Protein AF-A0A9D1EPW1-F1 (afdb_monomer_lite)

Foldseek 3Di:
DDDDDDDPPPPDPPDPPPDPPPPPCPDDDDPVLVVLLVVLVVLLCQALNVVLVVLLVCCVPPPVVLNVLSVLLVVLSVLLVVLSVCSVVLVLVVSLVSLVSSLVSNVVSLVVSVVVVVVPVNDPPPDSCVRRVSSVVSNVSSVVSSVVVVVVVVVVVVVVVVCVVPPDPPPDPPD

Organism: NCBI:txid2840799

Structure (mmCIF, N/CA/C/O backbone):
data_AF-A0A9D1EPW1-F1
#
_entry.id   AF-A0A9D1EPW1-F1
#
loop_
_atom_site.group_PDB
_atom_site.id
_atom_site.type_symbol
_atom_site.label_atom_id
_atom_site.label_alt_id
_atom_site.label_comp_id
_atom_site.label_asym_id
_atom_site.label_entity_id
_atom_site.label_seq_id
_atom_site.pdbx_PDB_ins_code
_atom_site.Cartn_x
_atom_site.Cartn_y
_atom_site.Cartn_z
_atom_site.occupancy
_atom_site.B_iso_or_equiv
_atom_site.auth_seq_id
_atom_site.auth_comp_id
_atom_site.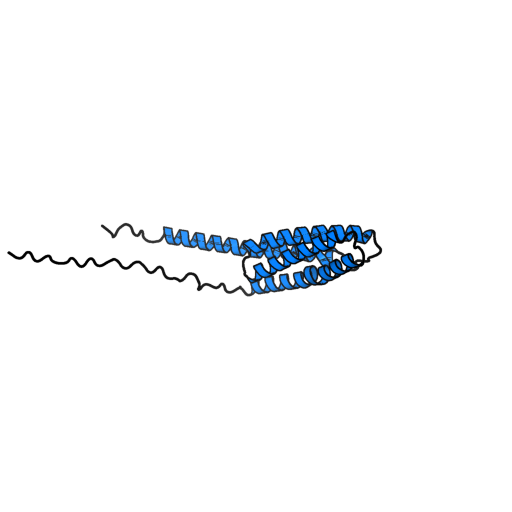auth_asym_id
_atom_site.auth_atom_id
_atom_site.pdbx_PDB_model_num
ATOM 1 N N . MET A 1 1 ? 5.140 -27.967 85.240 1.00 44.41 1 MET A N 1
A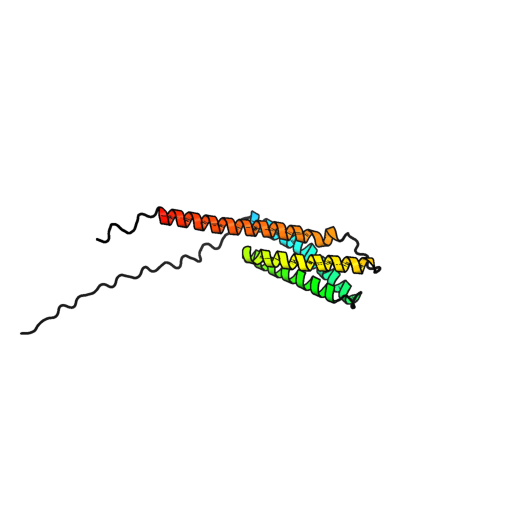TOM 2 C CA . MET A 1 1 ? 4.231 -26.980 84.615 1.00 44.41 1 MET A CA 1
ATOM 3 C C . MET A 1 1 ? 4.487 -26.980 83.114 1.00 44.41 1 MET A C 1
ATOM 5 O O . MET A 1 1 ? 5.539 -26.524 82.694 1.00 44.41 1 MET A O 1
ATOM 9 N N . LYS A 1 2 ? 3.603 -27.599 82.320 1.00 42.97 2 LYS A N 1
ATOM 10 C CA . LYS A 1 2 ? 3.714 -27.645 80.852 1.00 42.97 2 LYS A CA 1
ATOM 11 C C . LYS A 1 2 ? 2.917 -26.479 80.271 1.00 42.97 2 LYS A C 1
ATOM 13 O O . LYS A 1 2 ? 1.700 -26.441 80.413 1.00 42.97 2 LYS A O 1
ATOM 18 N N . VAL A 1 3 ? 3.618 -25.531 79.656 1.00 47.12 3 VAL A N 1
ATOM 19 C CA . VAL A 1 3 ? 3.022 -24.425 78.902 1.00 47.12 3 VAL A CA 1
ATOM 20 C C . VAL A 1 3 ? 2.574 -24.989 77.556 1.00 47.12 3 VAL A C 1
ATOM 22 O O . VAL A 1 3 ? 3.400 -25.425 76.759 1.00 47.12 3 VAL A O 1
ATOM 25 N N . THR A 1 4 ? 1.263 -25.042 77.334 1.00 47.66 4 THR A N 1
ATOM 26 C CA . THR A 1 4 ? 0.682 -25.470 76.056 1.00 47.66 4 THR A CA 1
ATOM 27 C C . THR A 1 4 ? 0.552 -24.229 75.182 1.00 47.66 4 THR A C 1
ATOM 29 O O . THR A 1 4 ? -0.270 -23.362 75.465 1.00 47.66 4 THR A O 1
ATOM 32 N N . GLN A 1 5 ? 1.404 -24.108 74.164 1.00 49.84 5 GLN A N 1
ATOM 33 C CA . GLN A 1 5 ? 1.305 -23.056 73.155 1.00 49.84 5 GLN A CA 1
ATOM 34 C C . GLN A 1 5 ? 0.170 -23.394 72.184 1.00 49.84 5 GLN A C 1
ATOM 36 O O . GLN A 1 5 ? 0.228 -24.381 71.451 1.00 49.84 5 GLN A O 1
ATOM 41 N N . THR A 1 6 ? -0.874 -22.574 72.191 1.00 49.69 6 THR A N 1
ATOM 42 C CA . THR A 1 6 ? -1.964 -22.602 71.216 1.00 49.69 6 THR A CA 1
ATOM 43 C C . THR A 1 6 ? -1.440 -22.062 69.885 1.00 49.69 6 THR A C 1
ATOM 45 O O . THR A 1 6 ? -1.119 -20.881 69.766 1.00 49.69 6 THR A O 1
ATOM 48 N N . ALA A 1 7 ? -1.331 -22.932 68.882 1.00 54.62 7 ALA A N 1
ATOM 49 C CA . ALA A 1 7 ? -0.956 -22.555 67.525 1.00 54.62 7 ALA A CA 1
ATOM 50 C C . ALA A 1 7 ? -2.034 -21.642 66.913 1.00 54.62 7 ALA A C 1
ATOM 52 O O . ALA A 1 7 ? -3.164 -22.067 66.665 1.00 54.62 7 ALA A O 1
ATOM 53 N N . GLN A 1 8 ? -1.685 -20.377 66.675 1.00 46.78 8 GLN A N 1
ATOM 54 C CA . GLN A 1 8 ? -2.502 -19.447 65.901 1.00 46.78 8 GLN A CA 1
ATOM 55 C C . GLN A 1 8 ? -2.517 -19.890 64.433 1.00 46.78 8 GLN A C 1
ATOM 57 O O . GLN A 1 8 ? -1.515 -19.821 63.724 1.00 46.78 8 GLN A O 1
ATOM 62 N N . ASN A 1 9 ? -3.678 -20.358 63.981 1.00 47.53 9 ASN A N 1
ATOM 63 C CA . ASN A 1 9 ? -3.965 -20.646 62.583 1.00 47.53 9 ASN A CA 1
ATOM 64 C C . ASN A 1 9 ? -4.156 -19.314 61.836 1.00 47.53 9 ASN A C 1
ATOM 66 O O . ASN A 1 9 ? -5.261 -18.773 61.768 1.00 47.53 9 ASN A O 1
ATOM 70 N N . VAL A 1 10 ? -3.053 -18.749 61.340 1.00 54.03 10 VAL A N 1
ATOM 71 C CA . VAL A 1 10 ? -3.064 -17.559 60.482 1.00 54.03 10 VAL A CA 1
ATOM 72 C C . VAL A 1 10 ? -3.647 -17.961 59.131 1.00 54.03 10 VAL A C 1
ATOM 74 O O . VAL A 1 10 ? -2.969 -18.513 58.266 1.00 54.03 10 VAL A O 1
ATOM 77 N N . LYS A 1 11 ? -4.941 -17.688 58.961 1.00 51.53 11 LYS A N 1
ATOM 78 C CA . LYS A 1 11 ? -5.657 -17.845 57.697 1.00 51.53 11 LYS A CA 1
ATOM 79 C C . LYS A 1 11 ? -5.082 -16.834 56.701 1.00 51.53 11 LYS A C 1
ATOM 81 O O . LYS A 1 11 ? -5.391 -15.648 56.757 1.00 51.53 11 LYS A O 1
ATOM 86 N N . THR A 1 12 ? -4.204 -17.298 55.820 1.00 50.16 12 THR A N 1
ATOM 87 C CA . THR A 1 12 ? -3.625 -16.490 54.743 1.00 50.16 12 THR A CA 1
ATOM 88 C C . THR A 1 12 ? -4.762 -15.941 53.870 1.00 50.16 12 THR A C 1
ATOM 90 O O . THR A 1 12 ? -5.585 -16.737 53.402 1.00 50.16 12 THR A O 1
ATOM 93 N N . PRO A 1 13 ? -4.867 -14.620 53.638 1.00 49.12 13 PRO A N 1
ATOM 94 C CA . PRO A 1 13 ? -5.877 -14.093 52.736 1.00 49.12 13 PRO A CA 1
ATOM 95 C C . PRO A 1 13 ? -5.586 -14.608 51.326 1.00 49.12 13 PRO A C 1
ATOM 97 O O . PRO A 1 13 ? -4.487 -14.447 50.792 1.00 49.12 13 PRO A O 1
ATOM 100 N N . ALA A 1 14 ? -6.577 -15.284 50.746 1.00 53.72 14 ALA A N 1
ATOM 101 C CA . ALA A 1 14 ? -6.512 -15.783 49.386 1.00 53.72 14 ALA A CA 1
ATOM 102 C C . ALA A 1 14 ? -6.226 -14.612 48.441 1.00 53.72 14 ALA A C 1
ATOM 104 O O . ALA A 1 14 ? -7.017 -13.676 48.324 1.00 53.72 14 ALA A O 1
ATOM 105 N N . THR A 1 15 ? -5.082 -14.675 47.766 1.00 48.22 15 THR A N 1
ATOM 106 C CA . THR A 1 15 ? -4.704 -13.743 46.708 1.00 48.22 15 THR A CA 1
ATOM 107 C C . THR A 1 15 ? -5.842 -13.704 45.685 1.00 48.22 15 THR A C 1
ATOM 109 O O . THR A 1 15 ? -6.270 -14.774 45.228 1.00 48.22 15 THR A O 1
ATOM 112 N N . PRO A 1 16 ? -6.369 -12.526 45.305 1.00 44.59 16 PRO A N 1
ATOM 113 C CA . PRO A 1 16 ? -7.366 -12.464 44.255 1.00 44.59 16 PRO A CA 1
ATOM 114 C C . PRO A 1 16 ? -6.716 -13.007 42.984 1.00 44.59 16 PRO A C 1
ATOM 116 O O . PRO A 1 16 ? -5.787 -12.418 42.435 1.00 44.59 16 PRO A O 1
ATOM 119 N N . LYS A 1 17 ? -7.185 -14.175 42.534 1.00 46.72 17 LYS A N 1
ATOM 120 C CA . LYS A 1 17 ? -6.887 -14.715 41.210 1.00 46.72 17 LYS A CA 1
ATOM 121 C C . LYS A 1 17 ? -7.480 -13.741 40.201 1.00 46.72 17 LYS A C 1
ATOM 123 O O . LYS A 1 17 ? -8.630 -13.901 39.791 1.00 46.72 17 LYS A O 1
ATOM 128 N N . THR A 1 18 ? -6.720 -12.709 39.844 1.00 45.62 18 THR A N 1
ATOM 129 C CA . THR A 1 18 ? -7.064 -11.770 38.783 1.00 45.62 18 THR A CA 1
ATOM 130 C C . THR A 1 18 ? -7.236 -12.603 37.528 1.00 45.62 18 THR A C 1
ATOM 132 O O . THR A 1 18 ? -6.296 -13.180 36.980 1.00 45.62 18 THR A O 1
ATOM 135 N N . GLN A 1 19 ? -8.505 -12.789 37.186 1.00 43.38 19 GLN A N 1
ATOM 136 C CA . GLN A 1 19 ? -8.967 -13.660 36.132 1.00 43.38 19 GLN A CA 1
ATOM 137 C C . GLN A 1 19 ? -8.200 -13.330 34.852 1.00 43.38 19 GLN A C 1
ATOM 139 O O . GLN A 1 19 ? -8.245 -12.200 34.372 1.00 43.38 19 GLN A O 1
ATOM 144 N N . LYS A 1 20 ? -7.542 -14.346 34.281 1.00 40.38 20 LYS A N 1
ATOM 145 C CA . LYS A 1 20 ? -7.096 -14.401 32.882 1.00 40.38 20 LYS A CA 1
ATOM 146 C C . LYS A 1 20 ? -8.312 -14.283 31.943 1.00 40.38 20 LYS A C 1
ATOM 148 O O . LYS A 1 20 ? -8.694 -15.238 31.276 1.00 40.38 20 LYS A O 1
ATOM 153 N N . LYS A 1 21 ? -8.971 -13.124 31.937 1.00 40.28 21 LYS A N 1
ATOM 154 C CA . LYS A 1 21 ? -10.129 -12.778 31.099 1.00 40.28 21 LYS A CA 1
ATOM 155 C C . LYS A 1 21 ? -9.759 -11.833 29.953 1.00 40.28 21 LYS A C 1
ATOM 157 O O . LYS A 1 21 ? -10.641 -11.315 29.285 1.00 40.28 21 LYS A O 1
ATOM 162 N N . THR A 1 22 ? -8.474 -11.626 29.683 1.00 39.97 22 THR A N 1
ATOM 163 C CA . THR A 1 22 ? -8.007 -10.646 28.689 1.00 39.97 22 THR A CA 1
ATOM 164 C C . THR A 1 22 ? -7.902 -11.172 27.254 1.00 39.97 22 THR A C 1
ATOM 166 O O . THR A 1 22 ? -7.548 -10.410 26.367 1.00 39.97 22 THR A O 1
ATOM 169 N N . LEU A 1 23 ? -8.253 -12.433 26.971 1.00 45.03 23 LEU A N 1
ATOM 170 C CA . LEU A 1 23 ? -8.114 -13.014 25.620 1.00 45.03 23 LEU A CA 1
ATOM 171 C C . LEU A 1 23 ? -9.435 -13.306 24.888 1.00 45.03 23 LEU A C 1
ATOM 173 O O . LEU A 1 23 ? -9.411 -13.851 23.787 1.00 45.03 23 LEU A O 1
ATOM 177 N N . LYS A 1 24 ? -10.596 -12.958 25.465 1.00 37.56 24 LYS A N 1
ATOM 178 C CA . LYS A 1 24 ? -11.912 -13.371 24.932 1.00 37.56 24 LYS A CA 1
ATOM 179 C C . LYS A 1 24 ? -12.761 -12.252 24.321 1.00 37.56 24 LYS A C 1
ATOM 181 O O . LYS A 1 24 ? -13.965 -12.414 24.192 1.00 37.56 24 LYS A O 1
ATOM 186 N N . TYR A 1 25 ? -12.133 -11.162 23.892 1.00 43.72 25 TYR A N 1
ATOM 187 C CA . TYR A 1 25 ? -12.711 -10.252 22.901 1.00 43.72 25 TYR A CA 1
ATOM 188 C C . TYR A 1 25 ? -11.812 -10.260 21.672 1.00 43.72 25 TYR A C 1
ATOM 190 O O . TYR A 1 25 ? -11.144 -9.286 21.336 1.00 43.72 25 TYR A O 1
ATOM 198 N N . ARG A 1 26 ? -11.761 -11.416 21.000 1.00 46.97 26 ARG A N 1
ATOM 199 C CA . ARG A 1 26 ? -11.276 -11.473 19.624 1.00 46.97 26 ARG A CA 1
ATOM 200 C C . ARG A 1 26 ? -12.319 -10.708 18.817 1.00 46.97 26 ARG A C 1
ATOM 202 O O . ARG A 1 26 ? -13.382 -11.241 18.524 1.00 46.97 26 ARG A O 1
ATOM 209 N N . TYR A 1 27 ? -12.041 -9.426 18.607 1.00 54.97 27 TYR A N 1
ATOM 210 C CA . TYR A 1 27 ? -12.863 -8.473 17.870 1.00 54.97 27 TYR A CA 1
ATOM 211 C C . TYR A 1 27 ? -13.530 -9.175 16.674 1.00 54.97 27 TYR A C 1
ATOM 213 O O . TYR A 1 27 ? -12.839 -9.829 15.892 1.00 54.97 27 TYR A O 1
ATOM 221 N N . CYS A 1 28 ? -14.850 -9.122 16.523 1.00 57.53 28 CYS A N 1
ATOM 222 C CA . CYS A 1 28 ? -15.421 -9.448 15.218 1.00 57.53 28 CYS A CA 1
ATOM 223 C C . CYS A 1 28 ? -15.144 -8.244 14.321 1.00 57.53 28 CYS A C 1
ATOM 225 O O . CYS A 1 28 ? -15.382 -7.111 14.731 1.00 57.53 28 CYS A O 1
ATOM 227 N N . ASP A 1 29 ? -14.572 -8.473 13.138 1.00 65.75 29 ASP A N 1
ATOM 228 C CA . ASP A 1 29 ? -14.549 -7.410 12.139 1.00 65.75 29 ASP A CA 1
ATOM 229 C C . ASP A 1 29 ? -16.007 -7.127 11.764 1.00 65.75 29 ASP A C 1
ATOM 231 O O . ASP A 1 29 ? -16.780 -8.056 11.519 1.00 65.75 29 ASP A O 1
ATOM 235 N N . ASN A 1 30 ? -16.389 -5.853 11.740 1.00 80.69 30 ASN A N 1
ATOM 236 C CA . ASN A 1 30 ? -17.697 -5.472 11.229 1.00 80.69 30 ASN A CA 1
ATOM 237 C C . ASN A 1 30 ? -17.733 -5.763 9.722 1.00 80.69 30 ASN A C 1
ATOM 239 O O . ASN A 1 30 ? -16.715 -5.635 9.041 1.00 80.69 30 ASN A O 1
ATOM 243 N N . GLY A 1 31 ? -18.907 -6.085 9.169 1.00 84.00 31 GLY A N 1
ATOM 244 C CA . GLY A 1 31 ? -19.051 -6.293 7.719 1.00 84.00 31 GLY A CA 1
ATOM 245 C C . GLY A 1 31 ? -18.463 -5.134 6.901 1.00 84.00 31 GLY A C 1
ATOM 246 O O . GLY A 1 31 ? -17.796 -5.356 5.900 1.00 84.00 31 GLY A O 1
ATOM 247 N N . PHE A 1 32 ? -18.586 -3.904 7.412 1.00 84.75 32 PHE A N 1
ATOM 248 C CA . PHE A 1 32 ? -17.963 -2.712 6.839 1.00 84.75 32 PHE A CA 1
ATOM 249 C C . PHE A 1 32 ? -16.423 -2.766 6.780 1.00 84.75 32 PHE A C 1
ATOM 251 O O . PHE A 1 32 ? -15.844 -2.452 5.741 1.00 84.75 32 PHE A O 1
ATOM 258 N N . THR A 1 33 ? -15.737 -3.188 7.853 1.00 86.88 33 THR A N 1
ATOM 259 C CA . THR A 1 33 ? -14.263 -3.267 7.852 1.00 86.88 33 THR A CA 1
ATOM 260 C C . THR A 1 33 ? -13.768 -4.392 6.952 1.00 86.88 33 THR A C 1
ATOM 262 O O . THR A 1 33 ? -12.724 -4.246 6.322 1.00 86.88 33 THR A O 1
ATOM 265 N N . ILE A 1 34 ? -14.528 -5.483 6.824 1.00 90.12 34 ILE A N 1
ATOM 266 C CA . ILE A 1 34 ? -14.238 -6.551 5.858 1.00 90.12 34 ILE A CA 1
ATOM 267 C C . ILE A 1 34 ? -14.350 -6.015 4.430 1.00 90.12 34 ILE A C 1
ATOM 269 O O . ILE A 1 34 ? -13.419 -6.199 3.648 1.00 90.12 34 ILE A O 1
ATOM 273 N N . THR A 1 35 ? -15.434 -5.310 4.098 1.00 90.62 35 THR A N 1
ATOM 274 C CA . THR A 1 35 ? -15.621 -4.719 2.765 1.00 90.62 35 THR A CA 1
ATOM 275 C C . THR A 1 35 ? -14.484 -3.762 2.412 1.00 90.62 35 THR A C 1
ATOM 277 O O . THR A 1 35 ? -13.925 -3.865 1.322 1.00 90.62 35 THR A O 1
ATOM 280 N N . LEU A 1 36 ? -14.071 -2.888 3.338 1.00 91.00 36 LEU A N 1
ATOM 281 C CA . LEU A 1 36 ? -12.922 -2.000 3.126 1.00 91.00 36 LEU A CA 1
ATOM 282 C C . LEU A 1 36 ? -11.629 -2.777 2.866 1.00 91.00 36 LEU A C 1
ATOM 284 O O . LEU A 1 36 ? -10.894 -2.435 1.942 1.00 91.00 36 LEU A O 1
ATOM 288 N N . LYS A 1 37 ? -11.366 -3.847 3.628 1.00 92.50 37 LYS A N 1
ATOM 289 C CA . LYS A 1 37 ? -10.182 -4.687 3.409 1.00 92.50 37 LYS A CA 1
ATOM 290 C C . LYS A 1 37 ? -10.190 -5.327 2.027 1.00 92.50 37 LYS A C 1
ATOM 292 O O . LYS A 1 37 ? -9.164 -5.338 1.360 1.00 92.50 37 LYS A O 1
ATOM 297 N N . VAL A 1 38 ? -11.341 -5.836 1.587 1.00 94.25 38 VAL A N 1
ATOM 298 C CA . VAL A 1 38 ? -11.494 -6.431 0.253 1.00 94.25 38 VAL A CA 1
ATOM 299 C C . VAL A 1 38 ? -11.228 -5.394 -0.838 1.00 94.25 38 VAL A C 1
ATOM 301 O O . VAL A 1 38 ? -10.462 -5.679 -1.753 1.00 94.25 38 VAL A O 1
ATOM 304 N N . ILE A 1 39 ? -11.787 -4.186 -0.721 1.00 94.31 39 ILE A N 1
ATOM 305 C CA . ILE A 1 39 ? -11.545 -3.094 -1.677 1.00 94.31 39 ILE A CA 1
ATOM 306 C C . ILE A 1 39 ? -10.051 -2.757 -1.744 1.00 94.31 39 ILE A C 1
ATOM 308 O O . ILE A 1 39 ? -9.486 -2.707 -2.834 1.00 94.31 39 ILE A O 1
ATOM 312 N N . VAL A 1 40 ? -9.392 -2.591 -0.594 1.00 94.00 40 VAL A N 1
ATOM 313 C CA . VAL A 1 40 ? -7.946 -2.329 -0.532 1.00 94.00 40 VAL A CA 1
ATOM 314 C C . VAL A 1 40 ? -7.149 -3.447 -1.199 1.00 94.00 40 VAL A C 1
ATOM 316 O O . VAL A 1 40 ? -6.250 -3.164 -1.986 1.00 94.00 40 VAL A O 1
ATOM 319 N N . THR A 1 41 ? -7.492 -4.709 -0.940 1.00 95.00 41 THR A N 1
ATOM 320 C CA . THR A 1 41 ? -6.822 -5.862 -1.552 1.00 95.00 41 THR A CA 1
ATOM 321 C C . THR A 1 41 ? -6.993 -5.884 -3.068 1.00 95.00 41 THR A C 1
ATOM 323 O O . THR A 1 41 ? -6.025 -6.145 -3.775 1.00 95.00 41 THR A O 1
ATOM 326 N N . LEU A 1 42 ? -8.182 -5.571 -3.590 1.00 95.00 42 LEU A N 1
ATOM 327 C CA . LEU A 1 42 ? -8.410 -5.493 -5.037 1.00 95.00 42 LEU A CA 1
ATOM 328 C C . LEU A 1 42 ? -7.555 -4.397 -5.683 1.00 95.00 42 LEU A C 1
ATOM 330 O O . LEU A 1 42 ? -6.901 -4.647 -6.696 1.00 95.00 42 LEU A O 1
ATOM 334 N N . ILE A 1 43 ? -7.508 -3.213 -5.067 1.00 93.88 43 ILE A N 1
ATOM 335 C CA . ILE A 1 43 ? -6.678 -2.098 -5.538 1.00 93.88 43 ILE A CA 1
ATOM 336 C C . ILE A 1 43 ? -5.191 -2.477 -5.492 1.00 93.88 43 ILE A C 1
ATOM 338 O O . ILE A 1 43 ? -4.456 -2.238 -6.448 1.00 93.88 43 ILE A O 1
ATOM 342 N N . TYR A 1 44 ? -4.754 -3.118 -4.407 1.00 94.56 44 TYR A N 1
ATOM 343 C CA . TYR A 1 44 ? -3.383 -3.588 -4.243 1.00 94.56 44 TYR A CA 1
ATOM 344 C C . TYR A 1 44 ? -2.992 -4.613 -5.316 1.00 94.56 44 TYR A C 1
ATOM 346 O O . TYR A 1 44 ? -1.940 -4.479 -5.939 1.00 94.56 44 TYR A O 1
ATOM 354 N N . VAL A 1 45 ? -3.833 -5.622 -5.565 1.00 93.81 45 VAL A N 1
ATOM 355 C CA . VAL A 1 45 ? -3.554 -6.661 -6.568 1.00 93.81 45 VAL A CA 1
ATOM 356 C C . VAL A 1 45 ? -3.455 -6.052 -7.966 1.00 93.81 45 VAL A C 1
ATOM 358 O O . VAL A 1 45 ? -2.563 -6.413 -8.731 1.00 93.81 45 VAL A O 1
ATOM 361 N N . TRP A 1 46 ? -4.328 -5.097 -8.289 1.00 91.44 46 TRP A N 1
ATOM 362 C CA . TRP A 1 46 ? -4.287 -4.402 -9.570 1.00 91.44 46 TRP A CA 1
ATOM 363 C C . TRP A 1 46 ? -3.018 -3.550 -9.724 1.00 91.44 46 TRP A C 1
ATOM 365 O O . TRP A 1 46 ? -2.2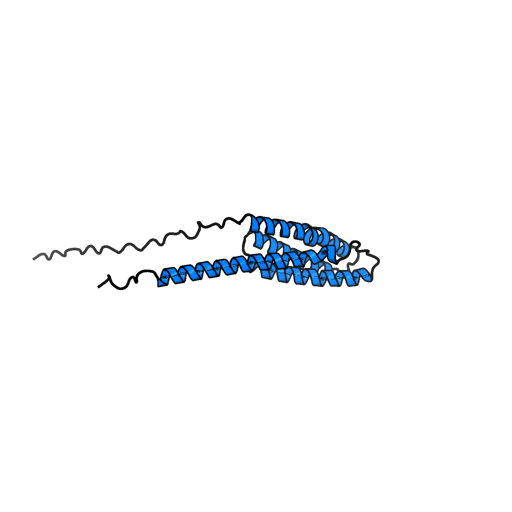45 -3.754 -10.659 1.00 91.44 46 TRP A O 1
ATOM 375 N N . SER A 1 47 ? -2.768 -2.621 -8.801 1.00 89.94 47 SER A N 1
ATOM 376 C CA . SER A 1 47 ? -1.682 -1.642 -8.921 1.00 89.94 47 SER A CA 1
ATOM 377 C C . SER A 1 47 ? -0.326 -2.192 -8.473 1.00 89.94 47 SER A C 1
ATOM 379 O O . SER A 1 47 ? 0.626 -2.245 -9.252 1.00 89.94 47 SER A O 1
ATOM 381 N N . CYS A 1 48 ? -0.225 -2.629 -7.218 1.00 89.12 48 CYS A N 1
ATOM 382 C CA . CYS A 1 48 ? 1.043 -3.000 -6.589 1.00 89.12 48 CYS A CA 1
ATOM 383 C C . CYS A 1 48 ? 1.533 -4.401 -6.954 1.00 89.12 48 CYS A C 1
ATOM 385 O O . CYS A 1 48 ? 2.726 -4.650 -6.838 1.00 89.12 48 CYS A O 1
ATOM 387 N N . PHE A 1 49 ? 0.654 -5.322 -7.353 1.00 89.62 49 PHE A N 1
ATOM 388 C CA . PHE A 1 49 ? 1.073 -6.673 -7.728 1.00 89.62 49 PHE A CA 1
ATOM 389 C C . PHE A 1 49 ? 1.192 -6.823 -9.246 1.00 89.62 49 PHE A C 1
ATOM 391 O O . PHE A 1 49 ? 2.287 -7.055 -9.754 1.00 89.62 49 PHE A O 1
ATOM 398 N N . PHE A 1 50 ? 0.092 -6.642 -9.981 1.00 90.81 50 PHE A N 1
ATOM 399 C CA . PHE A 1 50 ? 0.073 -6.862 -11.426 1.00 90.81 50 PHE A CA 1
ATOM 400 C C . PHE A 1 50 ? 0.884 -5.804 -12.186 1.00 90.81 50 PHE A C 1
ATOM 402 O O . PHE A 1 50 ? 1.877 -6.138 -12.832 1.00 90.81 50 PHE A O 1
ATOM 409 N N . TRP A 1 51 ? 0.512 -4.522 -12.085 1.00 88.69 51 TRP A N 1
ATOM 410 C CA . TRP A 1 51 ? 1.199 -3.468 -12.840 1.00 88.69 51 TRP A CA 1
ATOM 411 C C . TRP A 1 51 ? 2.624 -3.224 -12.359 1.00 88.69 51 TRP A C 1
ATOM 413 O O . TRP A 1 51 ? 3.512 -3.031 -13.189 1.00 88.69 51 TRP A O 1
ATOM 423 N N . ALA A 1 52 ? 2.867 -3.272 -11.047 1.00 88.75 52 ALA A N 1
ATOM 424 C CA . ALA A 1 52 ? 4.226 -3.142 -10.541 1.00 88.75 52 ALA A CA 1
ATOM 425 C C . ALA A 1 52 ? 5.114 -4.296 -11.013 1.00 88.75 52 ALA A C 1
ATOM 427 O O . ALA A 1 52 ? 6.196 -4.047 -11.532 1.00 88.75 52 ALA A O 1
ATOM 428 N N . GLY A 1 53 ? 4.643 -5.545 -10.915 1.00 88.56 53 GLY A N 1
ATOM 429 C CA . GLY A 1 53 ? 5.405 -6.719 -11.339 1.00 88.56 53 GLY A CA 1
ATOM 430 C C . GLY A 1 53 ? 5.790 -6.672 -12.818 1.00 88.56 53 GLY A C 1
ATOM 431 O O . GLY A 1 53 ? 6.955 -6.881 -13.156 1.00 88.56 53 GLY A O 1
ATOM 432 N N . VAL A 1 54 ? 4.840 -6.319 -13.693 1.00 88.69 54 VAL A N 1
ATOM 433 C CA . VAL A 1 54 ? 5.101 -6.149 -15.134 1.00 88.69 54 VAL A CA 1
ATOM 434 C C . VAL A 1 54 ? 6.159 -5.072 -15.374 1.00 88.69 54 VAL A C 1
ATOM 436 O O . VAL A 1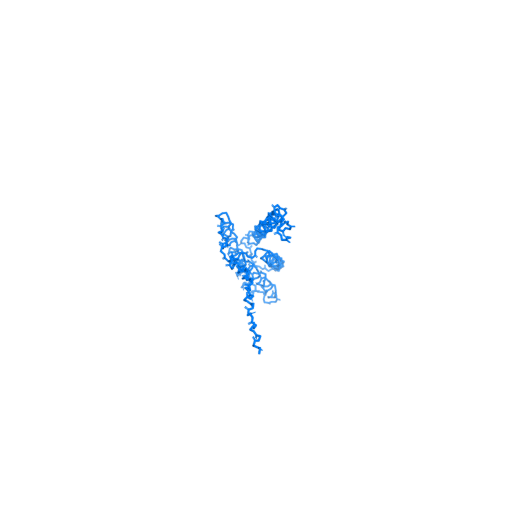 54 ? 7.091 -5.282 -16.146 1.00 88.69 54 VAL A O 1
ATOM 439 N N . THR A 1 55 ? 6.050 -3.933 -14.697 1.00 86.31 55 THR A N 1
ATOM 440 C CA . THR A 1 55 ? 6.955 -2.793 -14.891 1.00 86.31 55 THR A CA 1
ATOM 441 C C . THR A 1 55 ? 8.353 -3.052 -14.350 1.00 86.31 55 THR A C 1
ATOM 443 O O . THR A 1 55 ? 9.328 -2.712 -15.014 1.00 86.31 55 THR A O 1
ATOM 446 N N . ILE A 1 56 ? 8.463 -3.708 -13.194 1.00 88.75 56 ILE A N 1
ATOM 447 C CA . ILE A 1 56 ? 9.737 -4.128 -12.601 1.00 88.75 56 ILE A CA 1
ATOM 448 C C . ILE A 1 56 ? 10.463 -5.079 -13.556 1.00 88.75 56 ILE A C 1
ATOM 450 O O . ILE A 1 56 ? 11.625 -4.848 -13.885 1.00 88.75 56 ILE A O 1
ATOM 454 N N . LEU A 1 57 ? 9.773 -6.116 -14.045 1.00 88.69 57 LEU A N 1
ATOM 455 C CA . LEU A 1 57 ? 10.353 -7.081 -14.979 1.00 88.69 57 LEU A CA 1
ATOM 456 C C . LEU A 1 57 ? 10.803 -6.396 -16.276 1.00 88.69 57 LEU A C 1
ATOM 458 O O . LEU A 1 57 ? 11.914 -6.623 -16.750 1.00 88.69 57 LEU A O 1
ATOM 462 N N . ASN A 1 58 ? 9.951 -5.526 -16.819 1.00 85.06 58 ASN A N 1
ATOM 463 C CA . ASN A 1 58 ? 10.235 -4.785 -18.040 1.00 85.06 58 ASN A CA 1
ATOM 464 C C . ASN A 1 58 ? 11.495 -3.917 -17.900 1.00 85.06 58 ASN A C 1
ATOM 466 O O . ASN A 1 58 ? 12.354 -3.945 -18.776 1.00 85.06 58 ASN A O 1
ATOM 470 N N . PHE A 1 59 ? 11.645 -3.196 -16.786 1.00 85.19 59 PHE A N 1
ATOM 471 C CA . PHE A 1 59 ? 12.820 -2.359 -16.540 1.00 85.19 59 PHE A CA 1
ATOM 472 C C . PHE A 1 59 ? 14.098 -3.169 -16.326 1.00 85.19 59 PHE A C 1
ATOM 474 O O . PHE A 1 59 ? 15.142 -2.788 -16.847 1.00 85.19 59 PHE A O 1
ATOM 481 N N . TYR A 1 60 ? 14.037 -4.297 -15.612 1.00 87.19 60 TYR A N 1
ATOM 482 C CA . TYR A 1 60 ? 15.218 -5.152 -15.456 1.00 87.19 60 TYR A CA 1
ATOM 483 C C . TYR A 1 60 ? 15.717 -5.713 -16.793 1.00 87.19 60 TYR A C 1
ATOM 485 O O . TYR A 1 60 ? 16.922 -5.884 -16.959 1.00 87.19 60 TYR A O 1
ATOM 493 N N . ILE A 1 61 ? 14.812 -5.985 -17.738 1.00 86.38 61 ILE A N 1
ATOM 494 C CA . ILE A 1 61 ? 15.160 -6.534 -19.055 1.00 86.38 61 ILE A CA 1
ATOM 495 C C . ILE A 1 61 ? 15.605 -5.431 -20.023 1.00 86.38 61 ILE A C 1
ATOM 497 O O . ILE A 1 61 ? 16.642 -5.564 -20.667 1.00 86.38 61 ILE A O 1
ATOM 501 N N . ASN A 1 62 ? 14.830 -4.351 -20.139 1.00 82.88 62 ASN A N 1
ATOM 502 C CA . ASN A 1 62 ? 14.999 -3.348 -21.194 1.00 82.88 62 ASN A CA 1
ATOM 503 C C . ASN A 1 62 ? 15.787 -2.106 -20.756 1.00 82.88 62 ASN A C 1
ATOM 505 O O . ASN A 1 62 ? 16.150 -1.282 -21.593 1.00 82.88 62 ASN A O 1
ATOM 509 N N . SER A 1 63 ? 16.050 -1.933 -19.460 1.00 81.88 63 SER A N 1
ATOM 510 C CA . SER A 1 63 ? 16.761 -0.764 -18.924 1.00 81.88 63 SER A CA 1
ATOM 511 C C . SER A 1 63 ? 17.656 -1.142 -17.732 1.00 81.88 63 SER A C 1
ATOM 513 O O . SER A 1 63 ? 17.476 -0.619 -16.629 1.00 81.88 63 SER A O 1
ATOM 515 N N . PRO A 1 64 ? 18.645 -2.041 -17.925 1.00 82.88 64 PRO A N 1
ATOM 516 C CA . PRO A 1 64 ? 19.486 -2.543 -16.836 1.00 82.88 64 PRO A CA 1
ATOM 517 C C . PRO A 1 64 ? 20.299 -1.442 -16.136 1.00 82.88 64 PRO A C 1
ATOM 519 O O . PRO A 1 64 ? 20.551 -1.539 -14.933 1.00 82.88 64 PRO A O 1
ATOM 522 N N . GLU A 1 65 ? 20.647 -0.364 -16.844 1.00 85.50 65 GLU A N 1
ATOM 523 C CA . GLU A 1 65 ? 21.341 0.803 -16.274 1.00 85.50 65 GLU A CA 1
ATOM 524 C C . GLU A 1 65 ? 20.502 1.526 -15.202 1.00 85.50 65 GLU A C 1
ATOM 526 O O . GLU A 1 65 ? 21.037 2.086 -14.245 1.00 85.50 65 GLU A O 1
ATOM 531 N N . SER A 1 66 ? 19.172 1.433 -15.292 1.00 85.50 66 SER A N 1
ATOM 532 C CA . SER A 1 66 ? 18.214 2.007 -14.338 1.00 85.50 66 SER A CA 1
ATOM 533 C C . SER A 1 66 ? 17.581 0.953 -13.420 1.00 85.50 66 SER A C 1
ATOM 535 O O . SER A 1 66 ? 16.541 1.190 -12.807 1.00 85.50 66 SER A O 1
ATOM 537 N N . SER A 1 67 ? 18.211 -0.216 -13.277 1.00 85.38 67 SER A N 1
ATOM 538 C CA . SER A 1 67 ? 17.730 -1.326 -12.434 1.00 85.38 67 SER A CA 1
ATOM 539 C C . SER A 1 67 ? 17.565 -0.964 -10.949 1.00 85.38 67 SER A C 1
ATOM 541 O O . SER A 1 67 ? 16.771 -1.585 -10.234 1.00 85.38 67 SER A O 1
ATOM 543 N N . HIS A 1 68 ? 18.260 0.071 -10.475 1.00 89.50 68 HIS A N 1
ATOM 544 C CA . HIS A 1 68 ? 18.087 0.608 -9.125 1.00 89.50 68 HIS A CA 1
ATOM 545 C C . HIS A 1 68 ? 16.666 1.158 -8.894 1.00 89.50 68 HIS A C 1
ATOM 547 O O . HIS A 1 68 ? 16.112 0.941 -7.817 1.00 89.50 68 HIS A O 1
ATOM 553 N N . LEU A 1 69 ? 16.034 1.762 -9.912 1.00 89.25 69 LEU A N 1
ATOM 554 C CA . LEU A 1 69 ? 14.649 2.244 -9.841 1.00 89.25 69 LEU A CA 1
ATOM 555 C C . LEU A 1 69 ? 13.662 1.083 -9.698 1.00 89.25 69 LEU A C 1
ATOM 557 O O . LEU A 1 69 ? 12.795 1.103 -8.828 1.00 89.25 69 LEU A O 1
ATOM 561 N N . ALA A 1 70 ? 13.849 0.022 -10.490 1.00 89.69 70 ALA A N 1
ATOM 562 C CA . ALA A 1 70 ? 13.040 -1.194 -10.399 1.00 89.69 70 ALA A CA 1
ATOM 563 C C . ALA A 1 70 ? 13.173 -1.866 -9.021 1.00 89.69 70 ALA A C 1
ATOM 565 O O . ALA A 1 70 ? 12.191 -2.354 -8.460 1.00 89.69 70 ALA A O 1
ATOM 566 N N . THR A 1 71 ? 14.378 -1.832 -8.448 1.00 92.81 71 THR A N 1
ATOM 567 C CA . THR A 1 71 ? 14.652 -2.357 -7.105 1.00 92.81 71 THR A CA 1
ATOM 568 C C . THR A 1 71 ? 13.957 -1.520 -6.032 1.00 92.81 71 THR A C 1
ATOM 570 O O . THR A 1 71 ? 13.295 -2.075 -5.156 1.00 92.81 71 THR A O 1
ATOM 573 N N . GLY A 1 72 ? 14.041 -0.190 -6.109 1.00 91.81 72 GLY A N 1
ATOM 574 C CA . GLY A 1 72 ? 13.323 0.709 -5.204 1.00 91.81 72 GLY A CA 1
ATOM 575 C C . GLY A 1 72 ? 11.806 0.528 -5.299 1.00 91.81 72 GLY A C 1
ATOM 576 O O . GLY A 1 72 ? 11.114 0.420 -4.285 1.00 91.81 72 GLY A O 1
ATOM 577 N N . PHE A 1 73 ? 11.285 0.384 -6.514 1.00 91.06 73 PHE A N 1
ATOM 578 C CA . PHE A 1 73 ? 9.869 0.137 -6.764 1.00 91.06 73 PHE A CA 1
ATOM 579 C C . PHE A 1 73 ? 9.393 -1.219 -6.208 1.00 91.06 73 PHE A C 1
ATOM 581 O O . PHE A 1 73 ? 8.306 -1.319 -5.623 1.00 91.06 73 PHE A O 1
ATOM 588 N N . LEU A 1 74 ? 10.237 -2.253 -6.291 1.00 93.94 74 LEU A N 1
ATOM 589 C CA . LEU A 1 74 ? 10.014 -3.543 -5.638 1.00 93.94 74 LEU A CA 1
ATOM 590 C C . LEU A 1 74 ? 9.978 -3.403 -4.110 1.00 93.94 74 LEU A C 1
ATOM 592 O O . LEU A 1 74 ? 9.073 -3.938 -3.472 1.00 93.94 74 LEU A O 1
ATOM 596 N N . VAL A 1 75 ? 10.913 -2.657 -3.516 1.00 95.25 75 VAL A N 1
ATOM 597 C CA . VAL A 1 75 ? 10.942 -2.405 -2.064 1.00 95.25 75 VAL A CA 1
ATOM 598 C C . VAL A 1 75 ? 9.666 -1.699 -1.602 1.00 95.25 75 VAL A C 1
ATOM 600 O O . VAL A 1 75 ? 9.046 -2.136 -0.629 1.00 95.25 75 VAL A O 1
ATOM 603 N N . GLY A 1 76 ? 9.217 -0.668 -2.324 1.00 93.81 76 GLY A N 1
ATOM 604 C CA . GLY A 1 76 ? 7.938 -0.005 -2.054 1.00 93.81 76 GLY A CA 1
ATOM 605 C C . GLY A 1 76 ? 6.758 -0.982 -2.110 1.00 93.81 76 GLY A C 1
ATOM 606 O O . GLY A 1 76 ? 5.920 -1.011 -1.207 1.00 93.81 76 GLY A O 1
ATOM 607 N N . SER A 1 77 ? 6.742 -1.861 -3.116 1.00 93.31 77 SER A N 1
ATOM 608 C CA . SER A 1 77 ? 5.711 -2.895 -3.278 1.00 93.31 77 SER A CA 1
ATOM 609 C C . SER A 1 77 ? 5.697 -3.903 -2.123 1.00 93.31 77 SER A C 1
ATOM 611 O O . SER A 1 77 ? 4.619 -4.249 -1.639 1.00 93.31 77 SER A O 1
ATOM 613 N N . LEU A 1 78 ? 6.868 -4.328 -1.634 1.00 95.62 78 LEU A N 1
ATOM 614 C CA . LEU A 1 78 ? 7.005 -5.240 -0.490 1.00 95.62 78 LEU A CA 1
ATOM 615 C C . LEU A 1 78 ? 6.547 -4.601 0.825 1.00 95.62 78 LEU A C 1
ATOM 617 O O . LEU A 1 78 ? 5.880 -5.254 1.629 1.00 95.62 78 LEU A O 1
ATOM 621 N N . LEU A 1 79 ? 6.856 -3.321 1.046 1.00 95.75 79 LEU A N 1
ATOM 622 C CA . LEU A 1 79 ? 6.354 -2.574 2.204 1.00 95.75 79 LEU A CA 1
ATOM 623 C C . LEU A 1 79 ? 4.825 -2.456 2.171 1.00 95.75 79 LEU A C 1
ATOM 625 O O . LEU A 1 79 ? 4.170 -2.647 3.199 1.00 95.75 79 LEU A O 1
ATOM 629 N N . MET A 1 80 ? 4.247 -2.230 0.989 1.00 94.50 80 MET A N 1
ATOM 630 C CA . MET A 1 80 ? 2.796 -2.264 0.794 1.00 94.50 80 MET A CA 1
ATOM 631 C C . MET A 1 80 ? 2.216 -3.664 1.054 1.00 94.50 80 MET A C 1
ATOM 633 O O . MET A 1 80 ? 1.166 -3.770 1.689 1.00 94.50 80 MET A O 1
ATOM 637 N N . THR A 1 81 ? 2.903 -4.746 0.664 1.00 95.00 81 THR A N 1
ATOM 638 C CA . THR A 1 81 ? 2.505 -6.122 1.025 1.00 95.00 81 THR A CA 1
ATOM 639 C C . THR A 1 81 ? 2.502 -6.321 2.536 1.00 95.00 81 THR A C 1
ATOM 641 O O . THR A 1 81 ? 1.537 -6.841 3.094 1.00 95.00 81 THR A O 1
ATOM 644 N N . ALA A 1 82 ? 3.567 -5.897 3.220 1.00 95.62 82 ALA A N 1
ATOM 645 C CA . ALA A 1 82 ? 3.673 -6.008 4.670 1.00 95.62 82 ALA A CA 1
ATOM 646 C C . ALA A 1 82 ? 2.548 -5.225 5.360 1.00 95.62 82 ALA A C 1
ATOM 648 O O . ALA A 1 82 ? 1.897 -5.740 6.267 1.00 95.62 82 ALA A O 1
ATOM 649 N N . SER A 1 83 ? 2.257 -4.018 4.871 1.00 95.12 83 SER A N 1
ATOM 650 C CA . SER A 1 83 ? 1.123 -3.213 5.319 1.00 95.12 83 SER A CA 1
ATOM 651 C C . SER A 1 83 ? -0.210 -3.954 5.145 1.00 95.12 83 SER A C 1
ATOM 653 O O . SER A 1 83 ? -0.999 -4.041 6.086 1.00 95.12 83 SER A O 1
ATOM 655 N N . LEU A 1 84 ? -0.441 -4.579 3.987 1.00 94.38 84 LEU A N 1
ATOM 656 C CA . LEU A 1 84 ? -1.644 -5.371 3.732 1.00 94.38 84 LEU A CA 1
ATOM 657 C C . LEU A 1 84 ? -1.788 -6.530 4.730 1.00 94.38 84 LEU A C 1
ATOM 659 O O . LEU A 1 84 ? -2.858 -6.731 5.305 1.00 94.38 84 LEU A O 1
ATOM 663 N N . VAL A 1 85 ? -0.704 -7.260 5.000 1.00 94.81 85 VAL A N 1
ATOM 664 C CA . VAL A 1 85 ? -0.690 -8.343 5.996 1.00 94.81 85 VAL A CA 1
ATOM 665 C C . VAL A 1 85 ? -1.026 -7.804 7.389 1.00 94.81 85 VAL A C 1
ATOM 667 O O . VAL A 1 85 ? -1.892 -8.359 8.068 1.00 94.81 85 VAL A O 1
ATOM 670 N N . LEU A 1 86 ? -0.414 -6.690 7.801 1.00 93.44 86 LEU A N 1
ATOM 671 C CA . LEU A 1 86 ? -0.704 -6.039 9.082 1.00 93.44 86 LEU A CA 1
ATOM 672 C C . LEU A 1 86 ? -2.171 -5.592 9.190 1.00 93.44 86 LEU A C 1
ATOM 674 O O . LEU A 1 86 ? -2.760 -5.710 10.265 1.00 93.44 86 LEU A O 1
ATOM 678 N N . MET A 1 87 ? -2.791 -5.158 8.088 1.00 92.56 87 MET A N 1
ATOM 679 C CA . MET A 1 87 ? -4.216 -4.804 8.037 1.00 92.56 87 MET A CA 1
ATOM 680 C C . MET A 1 87 ? -5.115 -6.017 8.327 1.00 92.56 87 MET A C 1
ATOM 682 O O . MET A 1 87 ? -6.098 -5.912 9.068 1.00 92.56 87 MET A O 1
ATOM 686 N N . TYR A 1 88 ? -4.782 -7.194 7.787 1.00 90.94 88 TYR A N 1
ATOM 687 C CA . TYR A 1 88 ? -5.513 -8.436 8.070 1.00 90.94 88 TYR A CA 1
ATOM 688 C C . TYR A 1 88 ? -5.262 -8.958 9.489 1.00 90.94 88 TYR A C 1
ATOM 690 O O . TYR A 1 88 ? -6.185 -9.485 10.112 1.00 90.94 88 TYR A O 1
ATOM 698 N N . LEU A 1 89 ? -4.063 -8.733 10.033 1.00 90.38 89 LEU A N 1
ATOM 699 C CA . LEU A 1 89 ? -3.740 -8.980 11.442 1.00 90.38 89 LEU A CA 1
ATOM 700 C C . LEU A 1 89 ? -4.337 -7.931 12.396 1.00 90.38 89 LEU A C 1
ATOM 702 O O . LEU A 1 89 ? -4.301 -8.132 13.608 1.00 90.38 89 LEU A O 1
ATOM 706 N N . ARG A 1 90 ? -4.946 -6.866 11.852 1.00 85.81 90 ARG A N 1
ATOM 707 C CA . ARG A 1 90 ? -5.600 -5.759 12.571 1.00 85.81 90 ARG A CA 1
ATOM 708 C C . ARG A 1 90 ? -4.655 -4.904 13.407 1.00 85.81 90 ARG A C 1
ATOM 710 O O . ARG A 1 90 ? -5.075 -4.311 14.390 1.00 85.81 90 ARG A O 1
ATOM 717 N N . PHE A 1 91 ? -3.394 -4.820 13.010 1.00 89.56 91 PHE A N 1
ATOM 718 C CA . PHE A 1 91 ? -2.449 -3.885 13.604 1.00 89.56 91 PHE A CA 1
ATOM 719 C C . PHE A 1 91 ? -2.501 -2.550 12.852 1.00 89.56 91 PHE A C 1
ATOM 721 O O . PHE A 1 91 ? -1.503 -2.174 12.243 1.00 89.56 91 PHE A O 1
ATOM 728 N N . TYR A 1 92 ? -3.641 -1.841 12.837 1.00 88.38 92 TYR A N 1
ATOM 729 C CA . TYR A 1 92 ? -3.831 -0.685 11.940 1.00 88.38 92 TYR A CA 1
ATOM 730 C C . TYR A 1 92 ? -2.894 0.486 12.281 1.00 88.38 92 TYR A C 1
ATOM 732 O O . TYR A 1 92 ? -2.378 1.152 11.384 1.00 88.38 92 TYR A O 1
ATOM 740 N N . ILE A 1 93 ? -2.576 0.677 13.566 1.00 87.75 93 ILE A N 1
ATOM 741 C CA . ILE A 1 93 ? -1.582 1.673 14.013 1.00 87.75 93 ILE A CA 1
ATOM 742 C C . ILE A 1 93 ? -0.189 1.393 13.429 1.00 87.75 93 ILE A C 1
ATOM 744 O O . ILE A 1 93 ? 0.487 2.320 12.989 1.00 87.75 93 ILE A O 1
ATOM 748 N N . LEU A 1 94 ? 0.248 0.128 13.412 1.00 90.31 94 LEU A N 1
ATOM 749 C CA . LEU A 1 94 ? 1.546 -0.257 12.841 1.00 90.31 94 LEU A CA 1
ATOM 750 C C . LEU A 1 94 ? 1.485 -0.350 11.311 1.00 90.31 94 LEU A C 1
ATOM 752 O O . LEU A 1 94 ? 2.468 -0.111 10.625 1.00 90.31 94 LEU A O 1
ATOM 756 N N . GLN A 1 95 ? 0.323 -0.677 10.765 1.00 93.75 95 GLN A N 1
ATOM 757 C CA . GLN A 1 95 ? 0.077 -0.818 9.338 1.00 93.75 95 GLN A CA 1
ATOM 758 C C . GLN A 1 95 ? 0.195 0.510 8.583 1.00 93.75 95 GLN A C 1
ATOM 760 O O . GLN A 1 95 ? 0.764 0.528 7.488 1.00 93.75 95 GLN A O 1
ATOM 765 N N . LEU A 1 96 ? -0.317 1.606 9.153 1.00 92.81 96 LEU A N 1
ATOM 766 C CA . LEU A 1 96 ? -0.317 2.931 8.533 1.00 92.81 96 LEU A CA 1
ATOM 767 C C . LEU A 1 96 ? 1.087 3.450 8.161 1.00 92.81 96 LEU A C 1
ATOM 769 O O . LEU A 1 96 ? 1.259 3.839 7.007 1.00 92.81 96 LEU A O 1
ATOM 773 N N . PRO A 1 97 ? 2.109 3.444 9.044 1.00 94.44 97 PRO A N 1
ATOM 774 C CA . PRO A 1 97 ? 3.449 3.894 8.669 1.00 94.44 97 PRO A CA 1
ATOM 775 C C . PRO A 1 97 ? 4.088 3.002 7.598 1.00 94.44 97 PRO A C 1
ATOM 777 O O . PRO A 1 97 ? 4.745 3.524 6.702 1.00 94.44 97 PRO A O 1
ATOM 780 N N . PHE A 1 98 ? 3.841 1.686 7.618 1.00 94.06 98 PHE A N 1
ATOM 781 C CA . PHE A 1 98 ? 4.280 0.790 6.539 1.00 94.06 98 PHE A CA 1
ATOM 782 C C . PHE A 1 98 ? 3.584 1.113 5.212 1.00 94.06 98 PHE A C 1
ATOM 784 O O . PHE A 1 98 ? 4.231 1.102 4.167 1.00 94.06 98 PHE A O 1
ATOM 791 N N . CYS A 1 99 ? 2.289 1.445 5.251 1.00 94.62 99 CYS A N 1
ATOM 792 C CA . CYS A 1 99 ? 1.538 1.873 4.073 1.00 94.62 99 CYS A CA 1
ATOM 793 C C . CYS A 1 99 ? 2.099 3.178 3.508 1.00 94.62 99 CYS A C 1
ATOM 795 O O . CYS A 1 99 ? 2.322 3.286 2.310 1.00 94.62 99 CYS A O 1
ATOM 797 N N . ALA A 1 100 ? 2.325 4.171 4.368 1.00 94.38 100 ALA A N 1
ATOM 798 C CA . ALA A 1 100 ? 2.801 5.485 3.962 1.00 94.38 100 ALA A CA 1
ATOM 799 C C . ALA A 1 100 ? 4.228 5.417 3.403 1.00 94.38 100 ALA A C 1
ATOM 801 O O . ALA A 1 100 ? 4.485 5.951 2.328 1.00 94.38 100 ALA A O 1
ATOM 802 N N . ALA A 1 101 ? 5.136 4.715 4.088 1.00 95.31 101 ALA A N 1
ATOM 803 C CA . ALA A 1 101 ? 6.505 4.523 3.621 1.00 95.31 101 ALA A CA 1
ATOM 804 C C . ALA A 1 101 ? 6.546 3.719 2.315 1.00 95.31 101 ALA A C 1
ATOM 806 O O . ALA A 1 101 ? 7.207 4.127 1.363 1.00 95.31 101 ALA A O 1
ATOM 807 N N . GLY A 1 102 ? 5.797 2.613 2.245 1.00 94.00 102 GLY A N 1
ATOM 808 C CA . GLY A 1 102 ? 5.701 1.794 1.041 1.00 94.00 102 GLY A CA 1
ATOM 809 C C . GLY A 1 102 ? 5.157 2.579 -0.144 1.00 94.00 102 GLY A C 1
ATOM 810 O O . GLY A 1 102 ? 5.768 2.565 -1.207 1.00 94.00 102 GLY A O 1
ATOM 811 N N . ALA A 1 103 ? 4.069 3.326 0.047 1.00 93.50 103 ALA A N 1
ATOM 812 C CA . ALA A 1 103 ? 3.474 4.142 -1.002 1.00 93.50 103 ALA A CA 1
ATOM 813 C C . ALA A 1 103 ? 4.370 5.307 -1.440 1.00 93.50 103 ALA A C 1
ATOM 815 O O . ALA A 1 103 ? 4.429 5.595 -2.631 1.00 93.50 103 ALA A O 1
ATOM 816 N N . ALA A 1 104 ? 5.084 5.957 -0.517 1.00 94.50 104 ALA A N 1
ATOM 817 C CA . ALA A 1 104 ? 6.020 7.026 -0.855 1.00 94.50 104 ALA A CA 1
ATOM 818 C C . ALA A 1 104 ? 7.160 6.503 -1.739 1.00 94.50 104 ALA A C 1
ATOM 820 O O . ALA A 1 104 ? 7.382 7.028 -2.826 1.00 94.50 104 ALA A O 1
ATOM 821 N N . VAL A 1 105 ? 7.822 5.420 -1.316 1.00 94.44 105 VAL A N 1
ATOM 822 C CA . VAL A 1 105 ? 8.893 4.773 -2.095 1.00 94.44 105 VAL A CA 1
ATOM 823 C C . VAL A 1 105 ? 8.362 4.278 -3.442 1.00 94.44 105 VAL A C 1
ATOM 825 O O . VAL A 1 105 ? 8.995 4.476 -4.475 1.00 94.44 105 VAL A O 1
ATOM 828 N N . TYR A 1 106 ? 7.173 3.672 -3.440 1.00 92.62 106 TYR A N 1
ATOM 829 C CA . TYR A 1 106 ? 6.515 3.176 -4.642 1.00 92.62 106 TYR A CA 1
ATOM 830 C C . TYR A 1 106 ? 6.251 4.298 -5.649 1.00 92.62 106 TYR A C 1
ATOM 832 O O . TYR A 1 106 ? 6.650 4.183 -6.800 1.00 92.62 106 TYR A O 1
ATOM 840 N N . LEU A 1 107 ? 5.607 5.391 -5.234 1.00 91.81 107 LEU A N 1
ATOM 841 C CA . LEU A 1 107 ? 5.211 6.473 -6.137 1.00 91.81 107 LEU A CA 1
ATOM 842 C C . LEU A 1 107 ? 6.402 7.298 -6.634 1.00 91.81 107 LEU A C 1
ATOM 844 O O . LEU A 1 107 ? 6.395 7.690 -7.798 1.00 91.81 107 LEU A O 1
ATOM 848 N N . VAL A 1 108 ? 7.417 7.529 -5.793 1.00 92.19 108 VAL A N 1
ATOM 849 C CA . VAL A 1 108 ? 8.639 8.248 -6.194 1.00 92.19 108 VAL A CA 1
ATOM 850 C C . VAL A 1 108 ? 9.354 7.493 -7.309 1.00 92.19 108 VAL A C 1
ATOM 852 O O . VAL A 1 108 ? 9.547 8.043 -8.390 1.00 92.19 108 VAL A O 1
ATOM 855 N N . HIS A 1 109 ? 9.657 6.210 -7.098 1.00 90.69 109 HIS A N 1
ATOM 856 C CA . HIS A 1 109 ? 10.349 5.426 -8.119 1.00 90.69 109 HIS A CA 1
ATOM 857 C C . HIS A 1 109 ? 9.471 5.136 -9.331 1.00 90.69 109 HIS A C 1
ATOM 859 O O . HIS A 1 109 ? 9.979 5.106 -10.447 1.00 90.69 109 HIS A O 1
ATOM 865 N N . ALA A 1 110 ? 8.156 4.983 -9.150 1.00 87.19 110 ALA A N 1
ATOM 866 C CA . ALA A 1 110 ? 7.242 4.889 -10.279 1.00 87.19 110 ALA A CA 1
ATOM 867 C C . ALA A 1 110 ? 7.332 6.141 -11.159 1.00 87.19 110 ALA A C 1
ATOM 869 O O . ALA A 1 110 ? 7.426 5.990 -12.370 1.00 87.19 110 ALA A O 1
ATOM 870 N N . GLY A 1 111 ? 7.345 7.341 -10.565 1.00 86.19 111 GLY A N 1
ATOM 871 C CA . GLY A 1 111 ? 7.497 8.614 -11.274 1.00 86.19 111 GLY A CA 1
ATOM 872 C C . GLY A 1 111 ? 8.823 8.717 -12.028 1.00 86.19 111 GLY A C 1
ATOM 873 O O . GLY A 1 111 ? 8.820 8.963 -13.230 1.00 86.19 111 GLY A O 1
ATOM 874 N N . GLU A 1 112 ? 9.939 8.415 -11.364 1.00 87.56 112 GLU A N 1
ATOM 875 C CA . GLU A 1 112 ? 11.272 8.407 -11.990 1.00 87.56 112 GLU A CA 1
ATOM 876 C C . GLU A 1 112 ? 11.356 7.407 -13.158 1.00 87.56 112 GLU A C 1
ATOM 878 O O . GLU A 1 112 ? 11.963 7.689 -14.192 1.00 87.56 112 GLU A O 1
ATOM 883 N N . MET A 1 113 ? 10.705 6.244 -13.039 1.00 84.69 113 MET A N 1
ATOM 884 C CA . MET A 1 113 ? 10.625 5.262 -14.125 1.00 84.69 113 MET A CA 1
ATOM 885 C C . MET A 1 113 ? 9.816 5.779 -15.322 1.00 84.69 113 MET A C 1
ATOM 887 O O . MET A 1 113 ? 10.149 5.420 -16.450 1.00 84.69 113 MET A O 1
ATOM 891 N N . ILE A 1 114 ? 8.792 6.622 -15.129 1.00 80.88 114 ILE A N 1
ATOM 892 C CA . ILE A 1 114 ? 8.107 7.285 -16.256 1.00 80.88 114 ILE A CA 1
ATOM 893 C C . ILE A 1 114 ? 9.074 8.217 -16.971 1.00 80.88 114 ILE A C 1
ATOM 895 O O . ILE A 1 114 ? 9.125 8.204 -18.195 1.00 80.88 114 ILE A O 1
ATOM 899 N N . ASP A 1 115 ? 9.831 9.025 -16.233 1.00 82.31 115 ASP A N 1
ATOM 900 C CA . ASP A 1 115 ? 10.705 10.028 -16.841 1.00 82.31 115 ASP A CA 1
ATOM 901 C C . ASP A 1 115 ? 11.773 9.359 -17.716 1.00 82.31 115 ASP A C 1
ATOM 903 O O . ASP A 1 115 ? 12.022 9.786 -18.846 1.00 82.31 115 ASP A O 1
ATOM 907 N N . VAL A 1 116 ? 12.315 8.227 -17.257 1.00 79.00 116 VAL A N 1
ATOM 908 C CA . VAL A 1 116 ? 13.204 7.366 -18.055 1.00 79.00 116 VAL A CA 1
ATOM 909 C C . VAL A 1 116 ? 12.458 6.722 -19.234 1.00 79.00 116 VAL A C 1
ATOM 911 O O . VAL A 1 116 ? 12.990 6.626 -20.344 1.00 79.00 116 VAL A O 1
ATOM 914 N N . ALA A 1 117 ? 11.210 6.302 -19.028 1.00 74.88 117 ALA A N 1
ATOM 915 C CA . ALA A 1 117 ? 10.385 5.699 -20.068 1.00 74.88 117 ALA A CA 1
ATOM 916 C C . ALA A 1 117 ? 9.942 6.686 -21.156 1.00 74.88 117 ALA A C 1
ATOM 918 O O . ALA A 1 117 ? 9.787 6.275 -22.293 1.00 74.88 117 ALA A O 1
ATOM 919 N N . HIS A 1 118 ? 9.769 7.976 -20.866 1.00 72.00 118 HIS A N 1
ATOM 920 C CA . HIS A 1 118 ? 9.482 8.997 -21.880 1.00 72.00 118 HIS A CA 1
ATOM 921 C C . HIS A 1 118 ? 10.681 9.249 -22.805 1.00 72.00 118 HIS A C 1
ATOM 923 O O . HIS A 1 118 ? 10.497 9.654 -23.953 1.00 72.00 118 HIS A O 1
ATOM 929 N N . GLY A 1 119 ? 11.900 8.984 -22.325 1.00 63.88 119 GLY A N 1
ATOM 930 C CA . GLY A 1 119 ? 13.127 9.030 -23.124 1.00 63.88 119 GLY A CA 1
ATOM 931 C C . GLY A 1 119 ? 13.388 7.768 -23.954 1.00 63.88 119 GLY A C 1
ATOM 932 O O . GLY A 1 119 ? 14.299 7.759 -24.780 1.00 63.88 119 GLY A O 1
ATOM 933 N N . THR A 1 120 ? 12.606 6.705 -23.761 1.00 58.88 120 THR A N 1
ATOM 934 C CA . THR A 1 120 ? 12.756 5.418 -24.452 1.00 58.88 120 THR A CA 1
ATOM 935 C C . THR A 1 120 ? 11.448 5.065 -25.169 1.00 58.88 120 THR A C 1
ATOM 937 O O . THR A 1 120 ? 10.372 5.502 -24.793 1.00 58.88 120 THR A O 1
ATOM 940 N N . SER A 1 121 ? 11.470 4.289 -26.252 1.00 55.81 121 SER A N 1
ATOM 941 C CA . SER A 1 121 ? 10.245 3.927 -26.999 1.00 55.81 121 SER A CA 1
ATOM 942 C C . SER A 1 121 ? 9.343 2.918 -26.259 1.00 55.81 121 SER A C 1
ATOM 944 O O . SER A 1 121 ? 8.536 2.214 -26.871 1.00 55.81 121 SER A O 1
ATOM 946 N N . VAL A 1 122 ? 9.478 2.817 -24.935 1.00 57.09 122 VAL A N 1
ATOM 947 C CA . VAL A 1 122 ? 8.780 1.857 -24.083 1.00 57.09 122 VAL A CA 1
ATOM 948 C C . VAL A 1 122 ? 7.415 2.453 -23.736 1.00 57.09 122 VAL A C 1
ATOM 950 O O . VAL A 1 122 ? 7.223 3.127 -22.729 1.00 57.09 122 VAL A O 1
ATOM 953 N N . VAL A 1 123 ? 6.451 2.245 -24.630 1.00 52.38 123 VAL A N 1
ATOM 954 C CA . VAL A 1 123 ? 5.105 2.823 -24.539 1.00 52.38 123 VAL A CA 1
ATOM 955 C C . VAL A 1 123 ? 4.332 2.241 -23.343 1.00 52.38 123 VAL A C 1
ATOM 957 O O . VAL A 1 123 ? 3.839 1.113 -23.377 1.00 52.38 123 VAL A O 1
ATOM 960 N N . PHE A 1 124 ? 4.159 3.038 -22.287 1.00 56.56 124 PHE A N 1
ATOM 961 C CA . PHE A 1 124 ? 3.240 2.758 -21.179 1.00 56.56 124 PHE A CA 1
ATOM 962 C C . PHE A 1 124 ? 1.817 3.248 -21.520 1.00 56.56 124 PHE A C 1
ATOM 964 O O . PHE A 1 124 ? 1.344 4.252 -21.003 1.00 56.56 124 PHE A O 1
ATOM 971 N N . THR A 1 125 ? 1.099 2.536 -22.390 1.00 54.66 125 THR A N 1
ATOM 972 C CA . THR A 1 125 ? -0.353 2.732 -22.622 1.00 54.66 125 THR A CA 1
ATOM 973 C C . THR A 1 125 ? -1.124 1.605 -21.933 1.00 54.66 125 THR A C 1
ATOM 975 O O . THR A 1 125 ? -0.864 0.450 -22.272 1.00 54.66 125 THR A O 1
ATOM 978 N N . PRO A 1 126 ? -2.007 1.825 -20.931 1.00 57.12 126 PRO A N 1
ATOM 979 C CA . PRO A 1 126 ? -2.659 3.072 -20.483 1.00 57.12 126 PRO A CA 1
ATOM 980 C C . PRO A 1 126 ? -1.844 3.968 -19.534 1.00 57.12 126 PRO A C 1
ATOM 982 O O . PRO A 1 126 ? -0.849 3.515 -18.967 1.00 57.12 126 PRO A O 1
ATOM 985 N N . THR A 1 127 ? -2.345 5.198 -19.336 1.00 70.94 127 THR A N 1
ATOM 986 C CA . THR A 1 127 ? -1.792 6.299 -18.527 1.00 70.94 127 THR A CA 1
ATOM 987 C C . THR A 1 127 ? -1.370 5.871 -17.122 1.00 70.94 127 THR A C 1
ATOM 989 O O . THR A 1 127 ? -2.101 5.172 -16.417 1.00 70.94 127 THR A O 1
ATOM 992 N N . PHE A 1 128 ? -0.193 6.346 -16.708 1.00 70.81 128 PHE A N 1
ATOM 993 C CA . PHE A 1 128 ? 0.426 6.121 -15.397 1.00 70.81 128 PHE A CA 1
ATOM 994 C C . PHE A 1 128 ? -0.545 6.288 -14.220 1.00 70.81 128 PHE A C 1
ATOM 996 O O . PHE A 1 128 ? -0.581 5.453 -13.314 1.00 70.81 128 PHE A O 1
ATOM 1003 N N . GLU A 1 129 ? -1.375 7.331 -14.268 1.00 74.44 129 GLU A N 1
ATOM 1004 C CA . GLU A 1 129 ? -2.345 7.648 -13.221 1.00 74.44 129 GLU A CA 1
ATOM 1005 C C . GLU A 1 129 ? -3.284 6.475 -12.931 1.00 74.44 129 GLU A C 1
ATOM 1007 O O . GLU A 1 129 ? -3.487 6.114 -11.777 1.00 74.44 129 GLU A O 1
ATOM 1012 N N . LEU A 1 130 ? -3.781 5.795 -13.966 1.00 78.88 130 LEU A N 1
ATOM 1013 C CA . LEU A 1 130 ? -4.719 4.685 -13.798 1.00 78.88 130 LEU A CA 1
ATOM 1014 C C . LEU A 1 130 ? -4.052 3.430 -13.211 1.00 78.88 130 LEU A C 1
ATOM 1016 O O . LEU A 1 130 ? -4.713 2.600 -12.586 1.00 78.88 130 LEU A O 1
ATOM 1020 N N . ARG A 1 131 ? -2.742 3.269 -13.427 1.00 81.25 131 ARG A N 1
ATOM 1021 C CA . ARG A 1 131 ? -1.988 2.099 -12.964 1.00 81.25 131 ARG A CA 1
ATOM 1022 C C . ARG A 1 131 ? -1.556 2.248 -11.513 1.00 81.25 131 ARG A C 1
ATOM 1024 O O . ARG A 1 131 ? -1.667 1.284 -10.760 1.00 81.25 131 ARG A O 1
ATOM 1031 N N . TYR A 1 132 ? -1.094 3.435 -11.118 1.00 81.62 132 TYR A N 1
ATOM 1032 C CA . TYR A 1 132 ? -0.340 3.605 -9.871 1.00 81.62 132 TYR A CA 1
ATOM 1033 C C . TYR A 1 132 ? -0.967 4.573 -8.863 1.00 81.62 132 TYR A C 1
ATOM 1035 O O . TYR A 1 132 ? -0.790 4.371 -7.663 1.00 81.62 132 TYR A O 1
ATOM 1043 N N . MET A 1 133 ? -1.778 5.551 -9.290 1.00 84.56 133 MET A N 1
ATOM 1044 C CA . MET A 1 133 ? -2.486 6.434 -8.347 1.00 84.56 133 MET A CA 1
ATOM 1045 C C . MET A 1 133 ? -3.530 5.741 -7.461 1.00 84.56 133 MET A C 1
ATOM 1047 O O . MET A 1 133 ? -3.769 6.256 -6.366 1.00 84.56 133 MET A O 1
ATOM 1051 N N . PRO A 1 134 ? -4.119 4.573 -7.809 1.00 86.69 134 PRO A N 1
ATOM 1052 C CA . PRO A 1 134 ? -5.003 3.873 -6.878 1.00 86.69 134 PRO A CA 1
ATOM 1053 C C . PRO A 1 134 ? -4.340 3.533 -5.528 1.00 86.69 134 PRO A C 1
ATOM 1055 O O . PRO A 1 134 ? -5.036 3.382 -4.526 1.00 86.69 134 PRO A O 1
ATOM 1058 N N . VAL A 1 135 ? -3.002 3.516 -5.443 1.00 88.69 135 VAL A N 1
ATOM 1059 C CA . VAL A 1 135 ? -2.263 3.389 -4.174 1.00 88.69 135 VAL A CA 1
ATOM 1060 C C . VAL A 1 135 ? -2.611 4.501 -3.177 1.00 88.69 135 VAL A C 1
ATOM 1062 O O . VAL A 1 135 ? -2.676 4.247 -1.976 1.00 88.69 135 VAL A O 1
ATOM 1065 N N . VAL A 1 136 ? -2.929 5.712 -3.640 1.00 89.81 136 VAL A N 1
ATOM 1066 C CA . VAL A 1 136 ? -3.368 6.814 -2.768 1.00 89.81 136 VAL A CA 1
ATOM 1067 C C . VAL A 1 136 ? -4.681 6.465 -2.061 1.00 89.81 136 VAL A C 1
ATOM 1069 O O . VAL A 1 136 ? -4.837 6.742 -0.871 1.00 89.81 136 VAL A O 1
ATOM 1072 N N . ALA A 1 137 ? -5.603 5.778 -2.744 1.00 90.56 137 ALA A N 1
ATOM 1073 C CA . ALA A 1 137 ? -6.842 5.307 -2.129 1.00 90.56 137 ALA A CA 1
ATOM 1074 C C . ALA A 1 137 ? -6.571 4.284 -1.011 1.00 90.56 137 ALA A C 1
ATOM 1076 O O . ALA A 1 137 ? -7.247 4.314 0.019 1.00 90.56 137 ALA A O 1
ATOM 1077 N N . ILE A 1 138 ? -5.543 3.435 -1.159 1.00 92.56 138 ILE A N 1
ATOM 1078 C CA . ILE A 1 138 ? -5.110 2.507 -0.100 1.00 92.56 138 ILE A CA 1
ATOM 1079 C C . ILE A 1 138 ? -4.674 3.282 1.148 1.00 92.56 138 ILE A C 1
ATOM 1081 O O . ILE A 1 138 ? -5.078 2.918 2.254 1.00 92.56 138 ILE A O 1
ATOM 1085 N N . ILE A 1 139 ? -3.902 4.363 0.993 1.00 93.62 139 ILE A N 1
ATOM 1086 C CA . ILE A 1 139 ? -3.450 5.195 2.121 1.00 93.62 139 ILE A CA 1
ATOM 1087 C C . ILE A 1 139 ? -4.645 5.832 2.833 1.00 93.62 139 ILE A C 1
ATOM 1089 O O . ILE A 1 139 ? -4.725 5.772 4.059 1.00 93.62 139 ILE A O 1
ATOM 1093 N N . ILE A 1 140 ? -5.592 6.404 2.082 1.00 93.06 140 ILE A N 1
ATOM 1094 C CA . ILE A 1 140 ? -6.780 7.064 2.648 1.00 93.06 140 ILE A CA 1
ATOM 1095 C C . ILE A 1 140 ? -7.617 6.067 3.458 1.00 93.06 140 ILE A C 1
ATOM 1097 O O . ILE A 1 140 ? -7.985 6.348 4.600 1.00 93.06 140 ILE A O 1
ATOM 1101 N N . ILE A 1 141 ? -7.881 4.880 2.903 1.00 92.25 141 ILE A N 1
ATOM 1102 C CA . ILE A 1 141 ? -8.640 3.835 3.603 1.00 92.25 141 ILE A CA 1
ATOM 1103 C C . ILE A 1 141 ? -7.872 3.339 4.836 1.00 92.25 141 ILE A C 1
ATOM 1105 O O . ILE A 1 141 ? -8.463 3.169 5.902 1.00 92.25 141 ILE A O 1
ATOM 1109 N N . SER A 1 142 ? -6.555 3.158 4.723 1.00 91.44 142 SER A N 1
ATOM 1110 C CA . SER A 1 142 ? -5.695 2.744 5.839 1.00 91.44 142 SER A CA 1
ATOM 1111 C C . SER A 1 142 ? -5.706 3.764 6.977 1.00 91.44 142 SER A C 1
ATOM 1113 O O . SER A 1 142 ? -5.843 3.395 8.142 1.00 91.44 142 SER A O 1
ATOM 1115 N N . ALA A 1 143 ? -5.637 5.057 6.653 1.00 92.50 143 ALA A N 1
ATOM 1116 C CA . ALA A 1 143 ? -5.731 6.136 7.629 1.00 92.50 143 ALA A CA 1
ATOM 1117 C C . ALA A 1 143 ? -7.098 6.143 8.327 1.00 92.50 143 ALA A C 1
ATOM 1119 O O . ALA A 1 143 ? -7.162 6.282 9.548 1.00 92.50 143 ALA A O 1
ATOM 1120 N N . ALA A 1 144 ? -8.188 5.927 7.584 1.00 91.06 144 ALA A N 1
ATOM 1121 C CA . ALA A 1 144 ? -9.526 5.815 8.159 1.00 91.06 144 ALA A CA 1
ATOM 1122 C C . ALA A 1 144 ? -9.637 4.635 9.141 1.00 91.06 144 ALA A C 1
ATOM 1124 O O . ALA A 1 144 ? -10.151 4.802 10.247 1.00 91.06 144 ALA A O 1
ATOM 1125 N N . LEU A 1 145 ? -9.109 3.459 8.783 1.00 88.94 145 LEU A N 1
ATOM 1126 C CA . LEU A 1 145 ? -9.095 2.286 9.663 1.00 88.94 145 LEU A CA 1
ATOM 1127 C C . LEU A 1 145 ? -8.257 2.522 10.929 1.00 88.94 145 LEU A C 1
ATOM 1129 O O . LEU A 1 145 ? -8.709 2.197 12.027 1.00 88.94 145 LEU A O 1
ATOM 1133 N N . ALA A 1 146 ? -7.081 3.140 10.797 1.00 89.62 146 ALA A N 1
ATOM 1134 C CA . ALA A 1 146 ? -6.233 3.489 11.934 1.00 89.62 146 ALA A CA 1
ATOM 1135 C C . ALA A 1 146 ? -6.911 4.506 12.870 1.00 89.62 146 ALA A C 1
ATOM 1137 O O . ALA A 1 146 ? -6.878 4.338 14.088 1.00 89.62 146 ALA A O 1
ATOM 1138 N N . MET A 1 147 ? -7.585 5.527 12.327 1.00 90.31 147 MET A N 1
ATOM 1139 C CA . MET A 1 147 ? -8.339 6.499 13.129 1.00 90.31 147 MET A CA 1
ATOM 1140 C C . MET A 1 147 ? -9.487 5.847 13.905 1.00 90.31 147 MET A C 1
ATOM 1142 O O . MET A 1 147 ? -9.688 6.168 15.077 1.00 90.31 147 MET A O 1
ATOM 1146 N N . LEU A 1 148 ? -10.210 4.906 13.290 1.00 87.94 148 LEU A N 1
ATOM 1147 C CA . LEU A 1 148 ? -11.260 4.144 13.973 1.00 87.94 148 LEU A CA 1
ATOM 1148 C C . LEU A 1 148 ? -10.694 3.302 15.127 1.00 87.94 148 LEU A C 1
ATOM 1150 O O . LEU A 1 148 ? -11.294 3.259 16.202 1.00 87.94 148 LEU A O 1
ATOM 1154 N N . GLU A 1 149 ? -9.532 2.670 14.936 1.00 86.19 149 GLU A N 1
ATOM 1155 C CA . GLU A 1 149 ? -8.858 1.910 15.996 1.00 86.19 149 GLU A CA 1
ATOM 1156 C C . GLU A 1 149 ? -8.416 2.824 17.149 1.00 86.19 149 GLU A C 1
ATOM 1158 O O . GLU A 1 149 ? -8.677 2.522 18.315 1.00 86.19 149 GLU A O 1
ATOM 1163 N N . ILE A 1 150 ? -7.815 3.976 16.836 1.00 87.56 150 ILE A N 1
ATOM 1164 C CA . ILE A 1 150 ? -7.384 4.962 17.836 1.00 87.56 150 ILE A CA 1
ATOM 1165 C C . ILE A 1 150 ? -8.582 5.492 18.626 1.00 87.56 150 ILE A C 1
ATOM 1167 O O . ILE A 1 150 ? -8.530 5.496 19.857 1.00 87.56 150 ILE A O 1
ATOM 1171 N N . TRP A 1 151 ? -9.666 5.897 17.952 1.00 87.81 151 TRP A N 1
ATOM 1172 C CA . TRP A 1 151 ? -10.889 6.352 18.621 1.00 87.81 151 TRP A CA 1
ATOM 1173 C C . TRP A 1 151 ? -11.369 5.284 19.592 1.00 87.81 151 TRP A C 1
ATOM 1175 O O . TRP A 1 151 ? -11.594 5.567 20.767 1.00 87.81 151 TRP A O 1
ATOM 1185 N N . HIS A 1 152 ? -11.474 4.042 19.133 1.00 84.19 152 HIS A N 1
ATOM 1186 C CA . HIS A 1 152 ? -11.952 2.954 19.965 1.00 84.19 152 HIS A CA 1
ATOM 1187 C C . HIS A 1 152 ? -11.067 2.710 21.203 1.00 84.19 152 HIS A C 1
ATOM 1189 O O . HIS A 1 152 ? -11.571 2.547 22.315 1.00 84.19 152 HIS A O 1
ATOM 1195 N N . ILE A 1 153 ? -9.740 2.742 21.055 1.00 83.75 153 ILE A N 1
ATOM 1196 C CA . ILE A 1 153 ? -8.819 2.625 22.196 1.00 83.75 153 ILE A CA 1
ATOM 1197 C C . ILE A 1 153 ? -9.037 3.775 23.189 1.00 83.75 153 ILE A C 1
ATOM 1199 O O . ILE A 1 153 ? -9.044 3.559 24.404 1.00 83.75 153 ILE A O 1
ATOM 1203 N N . VAL A 1 154 ? -9.229 4.998 22.693 1.00 87.06 154 VAL A N 1
ATOM 1204 C CA . VAL A 1 154 ? -9.487 6.180 23.525 1.00 87.06 154 VAL A CA 1
ATOM 1205 C C . VAL A 1 154 ? -10.840 6.077 24.237 1.00 87.06 154 VAL A C 1
ATOM 1207 O O . VAL A 1 154 ? -10.915 6.382 25.428 1.00 87.06 154 VAL A O 1
ATOM 1210 N N . SER A 1 155 ? -11.892 5.606 23.562 1.00 85.94 155 SER A N 1
ATOM 1211 C CA . SER A 1 155 ? -13.231 5.487 24.148 1.00 85.94 155 SER A CA 1
ATOM 1212 C C . SER A 1 155 ? -13.288 4.428 25.249 1.00 85.94 155 SER A C 1
ATOM 1214 O O . SER A 1 155 ? -13.858 4.694 26.309 1.00 85.94 155 SER A O 1
ATOM 1216 N N . ILE A 1 156 ? -12.622 3.281 25.066 1.00 83.81 156 ILE A N 1
ATOM 1217 C CA . ILE A 1 156 ? -12.472 2.276 26.129 1.00 83.81 156 ILE A CA 1
ATOM 1218 C C . ILE A 1 156 ? -11.760 2.882 27.332 1.00 83.81 156 ILE A C 1
ATOM 1220 O O . ILE A 1 156 ? -12.275 2.804 28.447 1.00 83.81 156 ILE A O 1
ATOM 1224 N N . ARG A 1 157 ? -10.610 3.534 27.117 1.00 84.25 157 ARG A N 1
ATOM 1225 C CA . ARG A 1 157 ? -9.848 4.155 28.211 1.00 84.25 157 ARG A CA 1
ATOM 1226 C C . ARG A 1 157 ? -10.668 5.203 28.959 1.00 84.25 157 ARG A C 1
ATOM 1228 O O . ARG A 1 157 ? -10.556 5.299 30.177 1.00 84.25 157 ARG A O 1
ATOM 1235 N N . SER A 1 158 ? -11.485 5.986 28.257 1.00 84.06 158 SER A N 1
ATOM 1236 C CA . SER A 1 158 ? -12.375 6.965 28.888 1.00 84.06 158 SER A CA 1
ATOM 1237 C C . SER A 1 158 ? -13.451 6.286 29.737 1.00 84.06 158 SER A C 1
ATOM 1239 O O . SER A 1 158 ? -13.662 6.681 30.880 1.00 84.06 158 SER A O 1
ATOM 1241 N N . SER A 1 159 ? -14.081 5.226 29.223 1.00 83.00 159 SER A N 1
ATOM 1242 C CA . SER A 1 159 ? -15.105 4.476 29.960 1.00 83.00 159 SER A CA 1
ATOM 1243 C C . SER A 1 159 ? -14.533 3.772 31.196 1.00 83.00 159 SER A C 1
ATOM 1245 O O . SER A 1 159 ? -15.181 3.717 32.237 1.00 83.00 159 SER A O 1
ATOM 1247 N N . GLU A 1 160 ? -13.307 3.255 31.121 1.00 83.81 160 GLU A N 1
ATOM 1248 C CA . GLU A 1 160 ? -12.625 2.657 32.274 1.00 83.81 160 GLU A CA 1
ATOM 1249 C C . GLU A 1 160 ? -12.276 3.694 33.345 1.00 83.81 160 GLU A C 1
ATOM 1251 O O . GLU A 1 160 ? -12.471 3.424 34.530 1.00 83.81 160 GLU A O 1
ATOM 1256 N N . LYS A 1 161 ? -11.831 4.895 32.949 1.00 81.00 161 LYS A N 1
ATOM 1257 C CA . LYS A 1 161 ? -11.611 6.013 33.881 1.00 81.00 161 LYS A CA 1
ATOM 1258 C C . LYS A 1 161 ? -12.901 6.427 34.583 1.00 81.00 161 LYS A C 1
ATOM 1260 O O . LYS A 1 161 ? -12.895 6.640 35.790 1.00 81.00 161 LYS A O 1
ATOM 1265 N N . GLU A 1 162 ? -14.007 6.496 33.850 1.00 81.19 162 GLU A N 1
ATOM 1266 C CA . GLU A 1 162 ? -15.317 6.815 34.418 1.00 81.19 162 GLU A CA 1
ATOM 1267 C C . GLU A 1 162 ? -15.788 5.738 35.404 1.00 81.19 162 GLU A C 1
ATOM 1269 O O . GLU A 1 162 ? -16.214 6.057 36.511 1.00 81.19 162 GLU A O 1
ATOM 1274 N N . LYS A 1 163 ? -15.630 4.452 35.062 1.00 80.88 163 LYS A N 1
ATOM 1275 C CA . LYS A 1 163 ? -15.947 3.333 35.966 1.00 80.88 163 LYS A CA 1
ATOM 1276 C C . LYS A 1 163 ? -15.069 3.311 37.212 1.00 80.88 163 LYS A C 1
ATOM 1278 O O . LYS A 1 163 ? -15.559 2.941 38.270 1.00 80.88 163 LYS A O 1
ATOM 1283 N N . PHE A 1 164 ? -13.794 3.678 37.098 1.00 75.38 164 PHE A N 1
ATOM 1284 C CA . PHE A 1 164 ? -12.897 3.798 38.246 1.00 75.38 164 PHE A CA 1
ATOM 1285 C C . PHE A 1 164 ? -13.334 4.946 39.166 1.00 75.38 164 PHE A C 1
ATOM 1287 O O . PHE A 1 164 ? -13.494 4.734 40.365 1.00 75.38 164 PHE A O 1
ATOM 1294 N N . ASN A 1 165 ? -13.625 6.119 38.601 1.00 75.94 165 ASN A N 1
ATOM 1295 C CA . ASN A 1 165 ? -14.062 7.293 39.360 1.00 75.94 165 ASN A CA 1
ATOM 1296 C C . ASN A 1 165 ? -15.446 7.115 40.010 1.00 75.94 165 ASN A C 1
ATOM 1298 O O . ASN A 1 165 ? -15.673 7.636 41.096 1.00 75.94 165 ASN A O 1
ATOM 1302 N N . ASN A 1 166 ? -16.348 6.364 39.371 1.00 75.75 166 ASN A N 1
ATOM 1303 C CA . ASN A 1 166 ? -17.683 6.049 39.892 1.00 75.75 166 ASN A CA 1
ATOM 1304 C C . ASN A 1 166 ? -17.735 4.734 40.685 1.00 75.75 166 ASN A C 1
ATOM 1306 O O . ASN A 1 166 ? -18.808 4.338 41.144 1.00 75.75 166 ASN A O 1
ATOM 1310 N N . SER A 1 167 ? -16.612 4.023 40.835 1.00 68.62 167 SER A N 1
ATOM 1311 C CA . SER A 1 167 ? -16.587 2.853 41.708 1.00 68.62 167 SER A CA 1
ATOM 1312 C C . SER A 1 167 ? -16.663 3.331 43.160 1.00 68.62 167 SER A C 1
ATOM 1314 O O . SER A 1 167 ? -15.906 4.231 43.528 1.00 68.62 167 SER A O 1
ATOM 1316 N N . PRO A 1 168 ? -17.583 2.787 43.983 1.00 65.00 168 PRO A N 1
ATOM 1317 C CA . PRO A 1 168 ? -17.681 3.178 45.381 1.00 65.00 168 PRO A CA 1
ATOM 1318 C C . PRO A 1 168 ? -16.309 2.963 46.011 1.00 65.00 168 PRO A C 1
ATOM 1320 O O . PRO A 1 168 ? -15.735 1.875 45.893 1.00 65.00 168 PRO A O 1
ATOM 1323 N N . SER A 1 169 ? -15.757 4.028 46.593 1.00 59.56 169 SER A N 1
ATOM 1324 C CA . SER A 1 169 ? -14.429 4.020 47.186 1.00 59.56 169 SER A CA 1
ATOM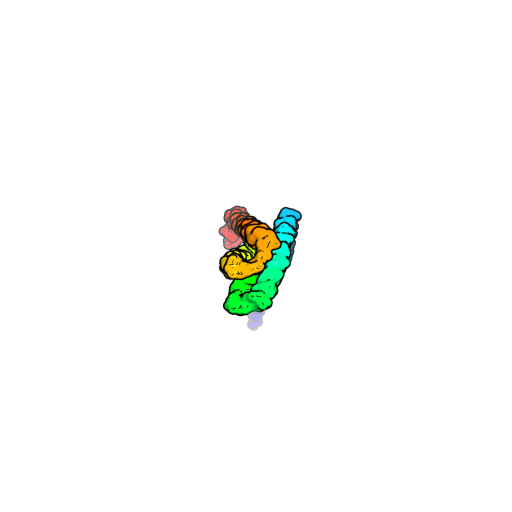 1325 C C . SER A 1 169 ? -14.308 2.810 48.109 1.00 59.56 169 SER A C 1
ATOM 1327 O O . SER A 1 169 ? -15.031 2.671 49.094 1.00 59.56 169 SER A O 1
ATOM 1329 N N . LYS A 1 170 ? -13.372 1.908 47.800 1.00 52.53 170 LYS A N 1
ATOM 1330 C CA . LYS A 1 170 ? -12.930 0.850 48.719 1.00 52.53 170 LYS A CA 1
ATOM 1331 C C . LYS A 1 170 ? -12.159 1.446 49.912 1.00 52.53 170 LYS A C 1
ATOM 1333 O O . LYS A 1 170 ? -11.063 0.994 50.209 1.00 52.53 170 LYS A O 1
ATOM 1338 N N . SER A 1 171 ? -12.660 2.508 50.543 1.00 53.91 171 SER A N 1
ATOM 1339 C CA . SER A 1 171 ? -11.919 3.239 51.578 1.00 53.91 171 SER A CA 1
ATOM 1340 C C . SER A 1 171 ? -12.725 3.581 52.833 1.00 53.91 171 SER A C 1
ATOM 1342 O O . SER A 1 171 ? -12.301 4.466 53.563 1.00 53.91 171 SER A O 1
ATOM 1344 N N . ILE A 1 172 ? -13.878 2.948 53.088 1.00 56.00 172 ILE A N 1
ATOM 1345 C CA . ILE A 1 172 ? -14.692 3.254 54.289 1.00 56.00 172 ILE A CA 1
ATOM 1346 C C . ILE A 1 172 ? -15.093 2.009 55.115 1.00 56.00 172 ILE A C 1
ATOM 1348 O O . ILE A 1 172 ? -15.725 2.150 56.151 1.00 56.00 172 ILE A O 1
ATOM 1352 N N . LEU A 1 173 ? -14.721 0.783 54.721 1.00 51.12 173 LEU A N 1
ATOM 1353 C CA . LEU A 1 173 ? -15.124 -0.437 55.458 1.00 51.12 173 LEU A CA 1
ATOM 1354 C C . LEU A 1 173 ? -13.972 -1.336 55.934 1.00 51.12 173 LEU A C 1
ATOM 1356 O O . LEU A 1 173 ? -14.232 -2.468 56.325 1.00 51.12 173 LEU A O 1
ATOM 1360 N N . ASP A 1 174 ? -12.740 -0.827 55.946 1.00 47.28 174 ASP A N 1
ATOM 1361 C CA . ASP A 1 174 ? -11.613 -1.465 56.641 1.00 47.28 174 ASP A CA 1
ATOM 1362 C C . ASP A 1 174 ? -11.094 -0.505 57.736 1.00 47.28 174 ASP A C 1
ATOM 1364 O O . ASP A 1 174 ? -9.961 -0.036 57.658 1.00 47.28 174 ASP A O 1
ATOM 1368 N N . ASP A 1 175 ? -11.957 -0.175 58.704 1.00 47.03 175 ASP A N 1
ATOM 1369 C CA . ASP A 1 175 ? -11.588 0.297 60.054 1.00 47.03 175 ASP A CA 1
ATOM 1370 C C . ASP A 1 175 ? -12.098 -0.733 61.078 1.00 47.03 175 ASP A C 1
ATOM 1372 O O . ASP A 1 175 ? -13.268 -1.171 60.940 1.00 47.03 175 ASP A O 1
#

Radius of gyration: 28.6 Å; chains: 1; bounding box: 40×38×112 Å

Secondary structure (DSSP, 8-state):
-----------PPPP------TT----PPPHHHHHHHHHHHHHHIIIIIIIHHHHHHHHHHH-GGGHHHHHHHHHHHHHHHHHHHHHHTT-HHHHHHHHHHHHHHHHHHHHHHHHHHHTSS---PSPHHHHHTHHHHHHHHHHHHHHHHHHHHHHHHHHHHHHHHTSPPTTSS--

pLDDT: mean 78.52, std 17.51, 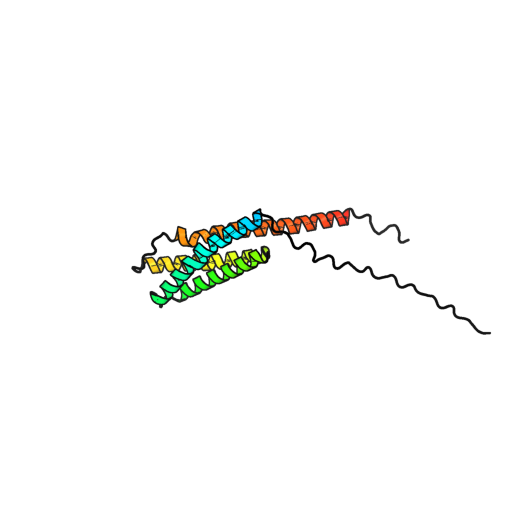range [37.56, 95.75]

Sequence (175 aa):
MKVTQTAQNVKTPATPKTQKKTLKYRYCDNGFTITLKVIVTLIYVWSCFFWAGVTILNFYINSPESSHLATGFLVGSLLMTASLVLMYLRFYILQLPFCAAGAAVYLVHAGEMIDVAHGTSVVFTPTFELRYMPVVAIIIISAALAMLEIWHIVSIRSSEKEKFNNSPSKSILDD